Protein AF-A0A6C0DAX0-F1 (afdb_monomer_lite)

Radius of gyration: 27.26 Å; chains: 1; bounding box: 82×36×66 Å

Organism: NCBI:txid1070528

Structure (mmCIF, N/CA/C/O backbone):
data_AF-A0A6C0DAX0-F1
#
_entry.id   AF-A0A6C0DAX0-F1
#
loop_
_atom_site.group_PDB
_atom_site.id
_atom_site.type_symbol
_atom_site.label_atom_id
_atom_site.label_alt_id
_atom_site.label_comp_id
_atom_site.label_asym_id
_atom_site.label_entity_id
_atom_site.label_seq_id
_atom_site.pdbx_PDB_ins_code
_atom_site.Cartn_x
_atom_site.Cartn_y
_atom_site.Cartn_z
_atom_site.occupancy
_atom_site.B_iso_or_equiv
_atom_site.auth_seq_id
_atom_site.auth_comp_id
_atom_site.auth_asym_id
_atom_site.auth_atom_id
_atom_site.pdbx_PDB_model_num
ATOM 1 N N . MET A 1 1 ? 17.777 -18.005 -6.713 1.00 44.47 1 MET A N 1
ATOM 2 C CA . MET A 1 1 ? 17.920 -18.067 -5.243 1.00 44.47 1 MET A CA 1
ATOM 3 C C . MET A 1 1 ? 16.855 -17.162 -4.649 1.00 44.47 1 MET A C 1
ATOM 5 O O . MET A 1 1 ? 16.805 -16.005 -5.041 1.00 44.47 1 MET A O 1
ATOM 9 N N . ALA A 1 2 ? 15.948 -17.686 -3.820 1.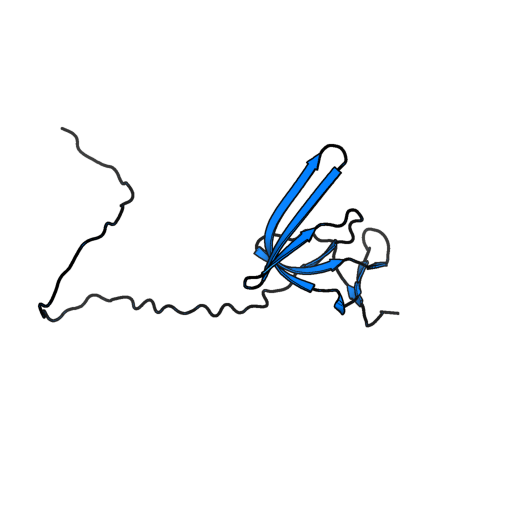00 47.38 2 ALA A N 1
ATOM 10 C CA . ALA A 1 2 ? 14.974 -16.847 -3.127 1.00 47.38 2 ALA A CA 1
ATOM 11 C C . ALA A 1 2 ? 15.732 -15.997 -2.102 1.00 47.38 2 ALA A C 1
ATOM 13 O O . ALA A 1 2 ? 16.439 -16.538 -1.254 1.00 47.38 2 ALA A O 1
ATOM 14 N N . ASN A 1 3 ? 15.655 -14.678 -2.237 1.00 59.50 3 ASN A N 1
ATOM 15 C CA . ASN A 1 3 ? 16.297 -13.768 -1.306 1.00 59.50 3 ASN A CA 1
ATOM 16 C C . ASN A 1 3 ? 15.445 -13.751 -0.027 1.00 59.50 3 ASN A C 1
ATOM 18 O O . ASN A 1 3 ? 14.322 -13.253 -0.048 1.00 59.50 3 ASN A O 1
ATOM 22 N N . PHE A 1 4 ? 15.931 -14.354 1.062 1.00 67.00 4 PHE A N 1
ATOM 23 C CA . PHE A 1 4 ? 15.163 -14.543 2.306 1.00 67.00 4 PHE A CA 1
ATOM 24 C C . PHE A 1 4 ? 14.688 -13.224 2.951 1.00 67.00 4 PHE A C 1
ATOM 26 O O . PHE A 1 4 ? 13.792 -13.245 3.794 1.00 67.00 4 PHE A O 1
ATOM 33 N N . GLY A 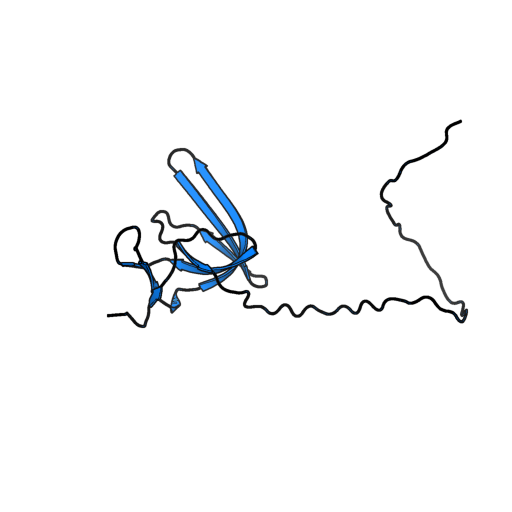1 5 ? 15.251 -12.084 2.536 1.00 88.75 5 GLY A N 1
ATOM 34 C CA . GLY A 1 5 ? 14.863 -10.745 2.985 1.00 88.75 5 GLY A CA 1
ATOM 35 C C . GLY A 1 5 ? 13.725 -10.086 2.197 1.00 88.75 5 GLY A C 1
ATOM 36 O O . GLY A 1 5 ? 13.322 -8.981 2.546 1.00 88.75 5 GLY A O 1
ATOM 37 N N . GLU A 1 6 ? 13.194 -10.718 1.150 1.00 92.25 6 GLU A N 1
ATOM 38 C CA . GLU A 1 6 ? 12.148 -10.131 0.304 1.00 92.25 6 GLU A CA 1
ATOM 39 C C . GLU A 1 6 ? 10.794 -10.830 0.486 1.00 92.25 6 GLU A C 1
ATOM 41 O O . GLU A 1 6 ? 10.704 -12.028 0.766 1.00 92.25 6 GLU A O 1
ATOM 46 N N . LYS A 1 7 ? 9.717 -10.065 0.310 1.00 94.44 7 LYS A N 1
ATOM 47 C CA . LYS A 1 7 ? 8.331 -10.531 0.298 1.00 94.44 7 LYS A CA 1
ATOM 48 C C . LYS A 1 7 ? 7.734 -10.266 -1.081 1.00 94.44 7 LYS A C 1
ATOM 50 O O . LYS A 1 7 ? 7.971 -9.210 -1.667 1.00 94.44 7 LYS A O 1
ATOM 55 N N . GLU A 1 8 ? 6.972 -11.224 -1.598 1.00 95.19 8 GLU A N 1
ATOM 56 C CA . GLU A 1 8 ? 6.178 -11.015 -2.811 1.00 95.19 8 GLU A CA 1
ATOM 57 C C . GLU A 1 8 ? 5.033 -10.039 -2.508 1.00 95.19 8 GLU A C 1
ATOM 59 O O . GLU A 1 8 ? 4.354 -10.161 -1.486 1.00 95.19 8 GLU A O 1
ATOM 64 N N . VAL A 1 9 ? 4.862 -9.049 -3.381 1.00 95.75 9 VAL A N 1
ATOM 65 C CA . VAL A 1 9 ? 3.844 -7.997 -3.286 1.00 95.75 9 VAL A CA 1
ATOM 66 C C . VAL A 1 9 ? 3.080 -7.925 -4.600 1.00 95.75 9 VAL A C 1
ATOM 68 O O . VAL A 1 9 ? 3.609 -8.280 -5.656 1.00 95.75 9 VAL A O 1
ATOM 71 N N . PHE A 1 10 ? 1.833 -7.458 -4.559 1.00 95.12 10 PHE A N 1
ATOM 72 C CA . PHE A 1 10 ? 0.954 -7.521 -5.720 1.00 95.12 10 PHE A CA 1
ATOM 73 C C . PHE A 1 10 ? 0.537 -6.130 -6.174 1.00 95.12 10 PHE A C 1
ATOM 75 O O . PHE A 1 10 ? 0.102 -5.295 -5.383 1.00 95.12 10 PHE A O 1
ATOM 82 N N . ARG A 1 11 ? 0.622 -5.884 -7.482 1.00 92.75 11 ARG A N 1
ATOM 83 C CA . ARG A 1 11 ? 0.088 -4.662 -8.087 1.00 92.75 11 ARG A CA 1
ATOM 84 C C . ARG A 1 11 ? -1.419 -4.817 -8.287 1.00 92.75 11 ARG A C 1
ATOM 86 O O . ARG A 1 11 ? -1.887 -5.047 -9.399 1.00 92.75 11 ARG A O 1
ATOM 93 N N . ILE A 1 12 ? -2.156 -4.751 -7.186 1.00 93.69 12 ILE A N 1
ATOM 94 C CA . ILE A 1 12 ? -3.621 -4.807 -7.151 1.00 93.69 12 ILE A CA 1
ATOM 95 C C . ILE A 1 12 ? -4.204 -3.418 -6.913 1.00 93.69 12 ILE A C 1
ATOM 97 O O . ILE A 1 12 ? -3.511 -2.509 -6.465 1.00 93.69 12 ILE A O 1
ATOM 101 N N . THR A 1 13 ? -5.490 -3.266 -7.219 1.00 94.06 13 THR A N 1
ATOM 102 C CA . THR A 1 13 ? -6.262 -2.083 -6.839 1.00 94.06 13 THR A CA 1
ATOM 103 C C . THR A 1 13 ? -7.005 -2.390 -5.539 1.00 94.06 13 THR A C 1
ATOM 105 O O . THR A 1 13 ? -7.891 -3.240 -5.574 1.00 94.06 13 THR A O 1
ATOM 108 N N . PRO A 1 14 ? -6.676 -1.732 -4.415 1.00 96.38 14 PRO A N 1
ATOM 109 C CA . PRO A 1 14 ? -7.408 -1.878 -3.168 1.00 96.38 14 PRO A CA 1
ATOM 110 C C . PRO A 1 14 ? -8.890 -1.515 -3.315 1.00 96.38 14 PRO A C 1
ATOM 112 O O . PRO A 1 14 ? -9.259 -0.567 -4.016 1.00 96.38 14 PRO A O 1
ATOM 115 N N . GLU A 1 15 ? -9.724 -2.269 -2.611 1.00 97.31 15 GLU A N 1
ATOM 116 C CA . GLU A 1 15 ? -11.171 -2.087 -2.487 1.00 97.31 15 GLU A CA 1
ATOM 117 C C . GLU A 1 15 ? -11.536 -1.520 -1.108 1.00 97.31 15 GLU A C 1
ATOM 119 O O . GLU A 1 15 ? -10.882 -1.825 -0.106 1.00 97.31 15 GLU A O 1
ATOM 124 N N . LEU A 1 16 ? -12.590 -0.698 -1.064 1.00 96.94 16 LEU A N 1
ATOM 125 C CA . LEU A 1 16 ? -13.081 -0.061 0.163 1.00 96.94 16 LEU A CA 1
ATOM 126 C C . LEU A 1 16 ? -13.520 -1.108 1.198 1.00 96.94 16 LEU A C 1
ATOM 128 O O . LEU A 1 16 ? -14.130 -2.115 0.843 1.00 96.94 16 LEU A O 1
ATOM 132 N N . GLY A 1 17 ? -13.230 -0.852 2.476 1.00 94.38 17 GLY A N 1
ATOM 133 C CA . GLY A 1 17 ? -13.605 -1.725 3.598 1.00 94.38 17 GLY A CA 1
ATOM 134 C C . GLY A 1 17 ? -12.707 -2.952 3.802 1.00 94.38 17 GLY A C 1
ATOM 135 O O . GLY A 1 17 ? -12.933 -3.741 4.718 1.00 94.38 17 GLY A O 1
ATOM 136 N N . LYS A 1 18 ? -11.681 -3.137 2.964 1.00 96.94 18 LYS A N 1
ATOM 137 C CA . LYS A 1 18 ? -10.680 -4.203 3.113 1.00 96.94 18 LYS A CA 1
ATOM 138 C C . LYS A 1 18 ? -9.390 -3.685 3.742 1.00 96.94 18 LYS A C 1
ATOM 140 O O . LYS A 1 18 ? -9.103 -2.489 3.696 1.00 96.94 18 LYS A O 1
ATOM 145 N N . TYR A 1 19 ? -8.596 -4.603 4.293 1.00 97.25 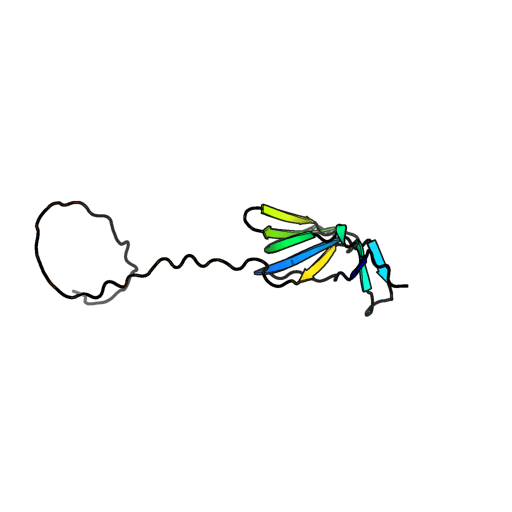19 TYR A N 1
ATOM 146 C CA . TYR A 1 19 ? -7.364 -4.297 5.018 1.00 97.25 19 TYR A CA 1
ATOM 147 C C . TYR A 1 19 ? -6.133 -4.680 4.207 1.00 97.25 19 TYR A C 1
ATOM 149 O O . TYR A 1 19 ? -6.104 -5.735 3.570 1.00 97.25 19 TYR A O 1
ATOM 157 N N . TYR A 1 20 ? -5.102 -3.837 4.259 1.00 97.75 20 TYR A N 1
ATOM 158 C CA . TYR A 1 20 ? -3.923 -4.010 3.416 1.00 97.75 20 TYR A CA 1
ATOM 159 C C . TYR A 1 20 ? -2.603 -3.794 4.155 1.00 97.75 20 TYR A C 1
ATOM 161 O O . TYR A 1 20 ? -2.486 -3.026 5.115 1.00 97.75 20 TYR A O 1
ATOM 169 N N . GLU A 1 21 ? -1.579 -4.465 3.643 1.00 97.62 21 GLU A N 1
ATOM 170 C CA . GLU A 1 21 ? -0.186 -4.053 3.771 1.00 97.62 21 GLU A CA 1
ATOM 171 C C . GLU A 1 21 ? 0.253 -3.389 2.461 1.00 97.62 21 GLU A C 1
ATOM 173 O O . GLU A 1 21 ? -0.130 -3.836 1.380 1.00 97.62 21 GLU A O 1
ATOM 178 N N . TRP A 1 22 ? 1.046 -2.329 2.558 1.00 97.62 22 TRP A N 1
ATOM 179 C CA . TRP A 1 22 ? 1.566 -1.545 1.444 1.00 97.62 22 TRP A CA 1
ATOM 180 C C . TRP A 1 22 ? 3.092 -1.641 1.381 1.00 97.62 22 TRP A C 1
ATOM 182 O O . TRP A 1 22 ? 3.763 -1.694 2.413 1.00 97.62 22 TRP A O 1
ATOM 192 N N . ALA A 1 23 ? 3.631 -1.643 0.163 1.00 97.19 23 ALA A N 1
ATOM 193 C CA . ALA A 1 23 ? 5.053 -1.459 -0.102 1.00 97.19 23 ALA A CA 1
ATOM 194 C C . ALA A 1 23 ? 5.280 -0.923 -1.523 1.00 97.19 23 ALA A C 1
ATOM 196 O O . ALA A 1 23 ? 4.495 -1.196 -2.435 1.00 97.19 23 ALA A O 1
ATOM 197 N N . GLU A 1 24 ? 6.408 -0.246 -1.733 1.00 96.31 24 GLU A N 1
ATOM 198 C CA . GLU A 1 24 ? 6.942 -0.012 -3.077 1.00 96.31 24 GLU A CA 1
ATOM 199 C C . GLU A 1 24 ? 7.807 -1.206 -3.504 1.00 96.31 24 GLU A C 1
ATOM 201 O O . GLU A 1 24 ? 8.711 -1.644 -2.784 1.00 96.31 24 GLU A O 1
ATOM 206 N N . SER A 1 25 ? 7.521 -1.748 -4.686 1.00 94.94 25 SER A N 1
ATOM 207 C CA . SER A 1 25 ? 8.292 -2.834 -5.287 1.00 94.94 25 SER A CA 1
ATOM 208 C C . SER A 1 25 ? 9.690 -2.351 -5.669 1.00 94.94 25 SER A C 1
ATOM 210 O O . SER A 1 25 ? 9.839 -1.395 -6.421 1.00 94.94 25 SER A O 1
ATOM 212 N N . THR A 1 26 ? 10.726 -3.068 -5.238 1.00 94.44 26 THR A N 1
ATOM 213 C CA . THR A 1 26 ? 12.125 -2.773 -5.599 1.00 94.44 26 THR A CA 1
ATOM 214 C C . THR A 1 26 ? 12.668 -3.715 -6.665 1.00 94.44 26 THR A C 1
ATOM 216 O O . THR A 1 26 ? 13.665 -3.409 -7.317 1.00 94.44 26 THR A O 1
ATOM 219 N N . ARG A 1 27 ? 12.023 -4.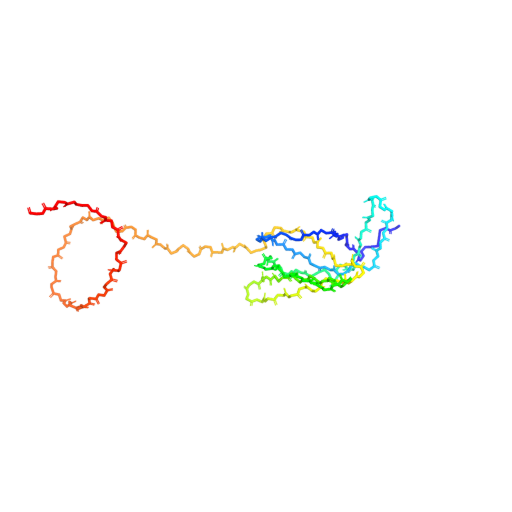871 -6.864 1.00 93.12 27 ARG A N 1
ATOM 220 C CA . ARG A 1 27 ? 12.462 -5.878 -7.829 1.00 93.12 27 ARG A CA 1
ATOM 221 C C . ARG A 1 27 ? 11.280 -6.510 -8.543 1.00 93.12 27 ARG A C 1
ATOM 223 O O . ARG A 1 27 ? 10.303 -6.924 -7.923 1.00 93.12 27 ARG A O 1
ATOM 230 N N . ARG A 1 28 ? 11.415 -6.656 -9.860 1.00 92.81 28 ARG A N 1
ATOM 231 C CA . ARG A 1 28 ? 10.469 -7.375 -10.719 1.00 92.81 28 ARG A CA 1
ATOM 232 C C . ARG A 1 28 ? 11.135 -8.637 -11.266 1.00 92.81 28 ARG A C 1
ATOM 234 O O . ARG A 1 28 ? 12.354 -8.682 -11.425 1.00 92.81 28 ARG A O 1
ATOM 241 N N . SER A 1 29 ? 10.358 -9.684 -11.502 1.00 92.50 29 SER A N 1
ATOM 242 C CA . SER A 1 29 ? 10.844 -10.952 -12.047 1.00 92.50 29 SER A CA 1
ATOM 243 C C . SER A 1 29 ? 9.815 -11.550 -12.988 1.00 92.50 29 SER A C 1
ATOM 245 O O . SER A 1 29 ? 8.637 -11.609 -12.652 1.00 92.50 29 SER A O 1
ATOM 247 N N . GLY A 1 30 ? 10.269 -12.077 -14.121 1.00 91.44 30 GLY A N 1
ATOM 248 C CA . GLY A 1 30 ? 9.383 -12.608 -15.153 1.00 91.44 30 GLY A CA 1
ATOM 249 C C . GLY A 1 30 ? 8.931 -11.535 -16.141 1.00 91.44 30 GLY A C 1
ATOM 250 O O . GLY A 1 30 ? 9.469 -10.432 -16.178 1.00 91.44 30 GLY A O 1
ATOM 251 N N . VAL A 1 31 ? 7.957 -11.898 -16.968 1.00 90.00 31 VAL A N 1
ATOM 252 C CA . VAL A 1 31 ? 7.382 -11.056 -18.023 1.00 90.00 31 VAL A CA 1
ATOM 253 C C . VAL A 1 31 ? 5.865 -11.151 -17.911 1.00 90.00 31 VAL A C 1
ATOM 255 O O . VAL A 1 31 ? 5.351 -12.190 -17.488 1.00 90.00 31 VAL A O 1
ATOM 258 N N . TRP A 1 32 ? 5.154 -10.081 -18.279 1.00 82.44 32 TRP A N 1
ATOM 259 C CA . TRP A 1 32 ? 3.690 -10.080 -18.374 1.00 82.44 32 TRP A CA 1
ATOM 260 C C . TRP A 1 32 ? 3.199 -11.366 -19.079 1.00 82.44 32 TRP A C 1
ATOM 262 O O . TRP A 1 32 ? 3.741 -11.691 -20.139 1.00 82.44 32 TRP A O 1
ATOM 272 N N . PRO A 1 33 ? 2.202 -12.110 -18.544 1.00 85.81 33 PRO A N 1
ATOM 273 C CA . PRO A 1 33 ? 1.369 -11.802 -17.365 1.00 85.81 33 PRO A CA 1
ATOM 274 C C . PRO A 1 33 ? 1.966 -12.264 -16.046 1.00 85.81 33 PRO A C 1
ATOM 276 O O . PRO A 1 33 ? 1.510 -11.858 -14.985 1.00 85.81 33 PRO A O 1
ATOM 279 N N . ASN A 1 34 ? 2.968 -13.132 -16.107 1.00 89.44 34 ASN A N 1
ATOM 280 C CA . ASN A 1 34 ? 3.513 -13.842 -14.958 1.00 89.44 34 ASN A CA 1
ATOM 281 C C . ASN A 1 34 ? 4.594 -13.016 -14.243 1.00 89.44 34 ASN A C 1
ATOM 283 O O . ASN A 1 34 ? 5.551 -13.566 -13.695 1.00 89.44 34 ASN A O 1
ATOM 287 N N . GLU A 1 35 ? 4.471 -11.690 -14.297 1.00 92.75 35 GLU A N 1
ATOM 288 C CA . GLU A 1 35 ? 5.378 -10.768 -13.629 1.00 92.75 35 GLU A CA 1
ATOM 289 C C . GLU A 1 35 ? 5.137 -10.827 -12.120 1.00 92.75 35 GLU A C 1
ATOM 291 O O . GLU A 1 35 ? 4.038 -10.572 -11.629 1.00 92.75 35 GLU A O 1
ATOM 296 N N . LYS A 1 36 ? 6.199 -11.119 -11.377 1.00 94.25 36 LYS A N 1
ATOM 297 C CA . LYS A 1 36 ? 6.226 -11.083 -9.919 1.00 94.25 36 LYS A CA 1
ATOM 298 C C . LYS A 1 36 ? 6.925 -9.823 -9.445 1.00 94.25 36 LYS A C 1
ATOM 300 O O . LYS A 1 36 ? 7.961 -9.445 -9.997 1.00 94.25 36 LYS A O 1
ATOM 305 N N . ARG A 1 37 ? 6.390 -9.207 -8.396 1.00 94.69 37 ARG A N 1
ATOM 306 C CA . ARG A 1 37 ? 6.984 -8.043 -7.735 1.00 94.69 37 ARG A CA 1
ATOM 307 C C . ARG A 1 37 ? 7.409 -8.405 -6.322 1.00 94.69 37 ARG A C 1
ATOM 309 O O . ARG A 1 37 ? 6.758 -9.201 -5.650 1.00 94.69 37 ARG A O 1
ATOM 316 N N . PHE A 1 38 ? 8.511 -7.816 -5.887 1.00 95.50 38 PHE A N 1
ATOM 317 C CA . PHE A 1 38 ? 9.103 -8.069 -4.585 1.00 95.50 38 PHE A CA 1
ATOM 318 C C . PHE A 1 38 ? 9.499 -6.755 -3.923 1.00 95.50 38 PHE A C 1
ATOM 320 O O . PHE A 1 38 ? 9.959 -5.824 -4.588 1.00 95.50 38 PHE A O 1
ATOM 327 N N . ALA A 1 39 ? 9.350 -6.715 -2.605 1.00 95.88 39 ALA A N 1
ATOM 328 C CA . ALA A 1 39 ? 9.830 -5.637 -1.753 1.00 95.88 39 ALA A CA 1
ATOM 329 C C . ALA A 1 39 ? 10.613 -6.225 -0.565 1.00 95.88 39 ALA A C 1
ATOM 331 O O . ALA A 1 39 ? 10.336 -7.362 -0.161 1.00 95.88 39 ALA A O 1
ATOM 332 N N . PRO A 1 40 ? 11.573 -5.490 0.023 1.00 95.00 40 PRO A N 1
ATOM 333 C CA . PRO A 1 40 ? 12.204 -5.893 1.274 1.00 95.00 40 PRO A CA 1
ATOM 334 C C . PRO A 1 40 ? 11.138 -6.073 2.356 1.00 95.00 40 PRO A C 1
ATOM 336 O O . PRO A 1 40 ? 10.235 -5.246 2.476 1.00 95.00 40 PRO A O 1
ATOM 339 N N . ARG A 1 41 ? 11.227 -7.146 3.144 1.00 92.69 41 ARG A N 1
ATOM 340 C CA . ARG A 1 41 ? 10.221 -7.479 4.164 1.00 92.69 41 ARG A CA 1
ATOM 341 C C . ARG A 1 41 ? 10.019 -6.341 5.166 1.00 92.69 41 ARG A C 1
ATOM 343 O O . ARG A 1 41 ? 8.880 -6.069 5.529 1.00 92.69 41 ARG A O 1
ATOM 350 N N . ASP A 1 42 ? 11.098 -5.664 5.543 1.00 92.75 42 ASP A N 1
ATOM 351 C CA . ASP A 1 42 ? 11.077 -4.558 6.507 1.00 92.75 42 ASP A CA 1
ATOM 352 C C . ASP A 1 42 ? 10.412 -3.286 5.951 1.00 92.75 42 ASP A C 1
ATOM 354 O O . ASP A 1 42 ? 10.025 -2.406 6.714 1.00 92.75 42 ASP A O 1
ATOM 358 N N . ASN A 1 43 ? 10.215 -3.211 4.630 1.00 94.62 43 ASN A N 1
ATOM 359 C CA . ASN A 1 43 ? 9.533 -2.099 3.966 1.00 94.62 43 ASN A CA 1
ATOM 360 C C . ASN A 1 43 ? 8.032 -2.357 3.765 1.00 94.62 43 ASN A C 1
ATOM 362 O O . ASN A 1 43 ? 7.334 -1.502 3.222 1.00 94.62 43 ASN A O 1
ATOM 366 N N . VAL A 1 44 ? 7.527 -3.530 4.157 1.00 95.62 44 VAL A N 1
ATOM 367 C CA . VAL A 1 44 ? 6.105 -3.864 4.046 1.00 95.62 44 VAL A CA 1
ATOM 368 C C . VAL A 1 44 ? 5.380 -3.354 5.284 1.00 95.62 44 VAL A C 1
ATOM 370 O O . VAL A 1 44 ? 5.559 -3.867 6.387 1.00 95.62 44 VAL A O 1
ATOM 373 N N . ILE A 1 45 ? 4.542 -2.340 5.093 1.00 95.75 45 ILE A N 1
ATOM 374 C CA . ILE A 1 45 ? 3.909 -1.588 6.173 1.00 95.75 45 ILE A CA 1
ATOM 375 C C . ILE A 1 45 ? 2.421 -1.912 6.205 1.00 95.75 45 ILE A C 1
ATOM 377 O O . ILE A 1 45 ? 1.727 -1.821 5.197 1.00 95.75 45 ILE A O 1
ATOM 381 N N . TYR A 1 46 ? 1.899 -2.265 7.376 1.00 96.19 46 TYR A N 1
ATOM 382 C CA . TYR A 1 46 ? 0.457 -2.399 7.557 1.00 96.19 46 TYR A CA 1
ATOM 383 C C . TYR A 1 46 ? -0.202 -1.017 7.591 1.00 96.19 46 TYR A C 1
ATOM 385 O O . TYR A 1 46 ? 0.132 -0.203 8.449 1.00 96.19 46 TYR A O 1
ATOM 393 N N . VAL A 1 47 ? -1.133 -0.768 6.668 1.00 96.62 47 VAL A N 1
ATOM 394 C CA . VAL A 1 47 ? -1.794 0.542 6.512 1.00 96.62 47 VAL A CA 1
ATOM 395 C C . VAL A 1 47 ? -3.231 0.555 7.032 1.00 96.62 47 VAL A C 1
ATOM 397 O O . VAL A 1 47 ? -3.763 1.623 7.316 1.00 96.62 47 VAL A O 1
ATOM 400 N N . GLY A 1 48 ? -3.839 -0.616 7.240 1.00 96.69 48 GLY A N 1
ATOM 401 C CA . GLY A 1 48 ? -5.186 -0.740 7.798 1.00 96.69 48 GLY A CA 1
ATOM 402 C C . GLY A 1 48 ? -6.283 -0.810 6.741 1.00 96.69 48 GLY A C 1
ATOM 403 O O . GLY A 1 48 ? -6.054 -1.304 5.636 1.00 96.69 48 GLY A O 1
ATOM 404 N N . GLU A 1 49 ? -7.483 -0.373 7.119 1.00 97.38 49 GLU A N 1
ATOM 405 C CA . GLU A 1 49 ? -8.694 -0.417 6.297 1.00 97.38 49 GLU A CA 1
ATOM 406 C C . GLU A 1 49 ? -8.689 0.693 5.255 1.00 97.38 49 GLU A C 1
ATOM 408 O O . GLU A 1 49 ? -8.463 1.853 5.595 1.00 97.38 49 GLU A O 1
ATOM 413 N N . LEU A 1 50 ? -8.989 0.379 3.997 1.00 97.69 50 LEU A N 1
ATOM 414 C CA . LEU A 1 50 ? -9.184 1.407 2.983 1.00 97.69 50 LEU A CA 1
ATOM 415 C C . LEU A 1 50 ? -10.521 2.128 3.195 1.00 97.69 50 LEU A C 1
ATOM 417 O O . LEU A 1 50 ? -11.585 1.546 2.984 1.00 97.69 50 LEU A O 1
ATOM 421 N N . ILE A 1 51 ? -10.457 3.418 3.528 1.00 97.94 51 ILE A N 1
ATOM 422 C CA . ILE A 1 51 ? -11.638 4.241 3.831 1.00 97.94 51 ILE A CA 1
ATOM 423 C C . ILE A 1 51 ? -11.982 5.251 2.735 1.00 97.94 51 ILE A C 1
ATOM 425 O O . ILE A 1 51 ? -13.108 5.738 2.681 1.00 97.94 51 ILE A O 1
ATOM 429 N N . ASN A 1 52 ? -11.027 5.603 1.870 1.00 97.88 52 ASN A N 1
ATOM 430 C CA . ASN A 1 52 ? -11.263 6.566 0.800 1.00 97.88 52 ASN A CA 1
ATOM 431 C C . ASN A 1 52 ? -10.313 6.349 -0.380 1.00 97.88 52 ASN A C 1
ATOM 433 O O . ASN A 1 52 ? -9.126 6.084 -0.195 1.00 97.88 52 ASN A O 1
ATOM 437 N N . ILE A 1 53 ? -10.838 6.539 -1.588 1.00 97.62 53 ILE A N 1
ATOM 438 C CA . ILE A 1 53 ? -10.081 6.516 -2.838 1.00 97.62 53 ILE A CA 1
ATOM 439 C C . ILE A 1 53 ? -10.294 7.865 -3.512 1.00 97.62 53 ILE A C 1
ATOM 441 O O . ILE A 1 53 ? -11.427 8.240 -3.814 1.00 97.62 53 ILE A O 1
ATOM 445 N N . SER A 1 54 ? -9.208 8.576 -3.785 1.00 96.56 54 SER A N 1
ATOM 446 C CA . SER A 1 54 ? -9.231 9.813 -4.552 1.00 96.56 54 SER A CA 1
ATOM 447 C C . SER A 1 54 ? -8.419 9.641 -5.826 1.00 96.56 54 SER A C 1
ATOM 449 O O . SER A 1 54 ? -7.351 9.031 -5.837 1.00 96.56 54 SER A O 1
ATOM 451 N N . LYS A 1 55 ? -8.947 10.142 -6.935 1.00 95.00 55 LYS A N 1
ATOM 452 C CA . LYS A 1 55 ? -8.286 10.086 -8.235 1.00 95.00 55 LYS A CA 1
ATOM 453 C C . LYS A 1 55 ? -8.634 11.324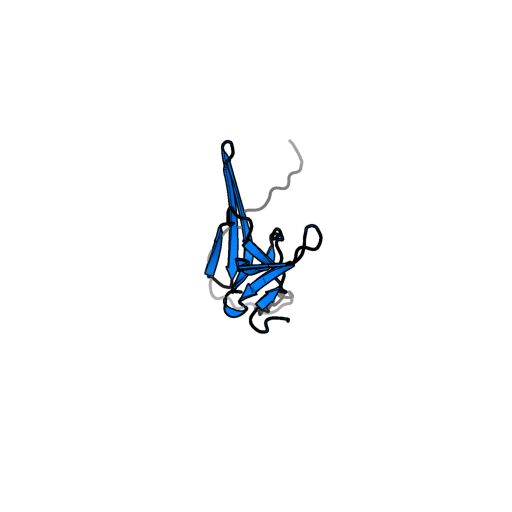 -9.033 1.00 95.00 55 LYS A C 1
ATOM 455 O O . LYS A 1 55 ? -9.740 11.851 -8.924 1.00 95.00 55 LYS A O 1
ATOM 460 N N . GLY A 1 56 ? -7.708 11.746 -9.872 1.00 94.25 56 GLY A N 1
ATOM 461 C CA . GLY A 1 56 ? -7.897 12.879 -10.757 1.00 94.25 56 GLY A CA 1
ATOM 462 C C . GLY A 1 56 ? -6.886 12.851 -11.885 1.00 94.25 56 GLY A C 1
ATOM 463 O O . GLY A 1 56 ? -6.035 11.968 -11.968 1.00 94.25 56 GLY A O 1
ATOM 464 N N . GLY A 1 57 ? -6.998 13.817 -12.778 1.00 92.44 57 GLY A N 1
ATOM 465 C CA . GLY A 1 57 ? -6.104 13.935 -13.914 1.00 92.44 57 GLY A CA 1
ATOM 466 C C . GLY A 1 57 ? -6.540 15.059 -14.834 1.00 92.44 57 GLY A C 1
ATOM 467 O O . GLY A 1 57 ? -7.717 15.418 -14.865 1.00 92.44 57 GLY A O 1
ATOM 468 N N . TRP A 1 58 ? -5.579 15.619 -15.555 1.00 89.69 58 TRP A N 1
ATOM 469 C CA . TRP A 1 58 ? -5.804 16.619 -16.589 1.00 89.69 58 TRP A CA 1
ATOM 470 C C . TRP A 1 58 ? -4.825 16.368 -17.734 1.00 89.69 58 TRP A C 1
ATOM 472 O O . TRP A 1 58 ? -3.623 16.257 -17.497 1.00 89.69 58 TRP A O 1
ATOM 482 N N . GLY A 1 59 ? -5.333 16.281 -18.965 1.00 88.19 59 GLY A N 1
ATOM 483 C CA . GLY A 1 59 ? -4.514 15.954 -20.135 1.00 88.19 59 GLY A CA 1
ATOM 484 C C . GLY A 1 59 ? -3.923 14.542 -20.060 1.00 88.19 59 GLY A C 1
ATOM 485 O O . GLY A 1 59 ? -4.660 13.565 -19.948 1.00 88.19 59 GLY A O 1
ATOM 486 N N . ASP A 1 60 ? -2.597 14.449 -20.138 1.00 86.06 60 ASP A N 1
ATOM 487 C CA . ASP A 1 60 ? -1.802 13.216 -20.061 1.00 86.06 60 ASP A CA 1
ATOM 488 C C . ASP A 1 60 ? -1.447 12.798 -18.621 1.00 86.06 60 ASP A C 1
ATOM 490 O O . ASP A 1 60 ? -0.978 11.683 -18.383 1.00 86.06 60 ASP A O 1
ATOM 494 N N . GLY A 1 61 ? -1.698 13.671 -17.645 1.00 85.25 61 GLY A N 1
ATOM 495 C CA . GLY A 1 61 ? -1.460 13.405 -16.235 1.00 85.25 61 GLY A CA 1
ATOM 496 C C . GLY A 1 61 ? -2.660 12.749 -15.560 1.00 85.25 61 GLY A C 1
ATOM 497 O O . GLY A 1 61 ? -3.787 13.234 -15.655 1.00 85.25 61 GLY A O 1
ATOM 498 N N . SER A 1 62 ? -2.413 11.691 -14.787 1.00 90.62 62 SER A N 1
ATOM 499 C CA . SER A 1 62 ? -3.377 11.157 -13.821 1.00 90.62 62 SER A CA 1
ATOM 500 C C . SER A 1 62 ? -2.698 10.877 -12.486 1.00 90.62 62 SER A C 1
ATOM 502 O O . SER A 1 62 ? -1.498 10.612 -12.424 1.00 90.62 62 SER A O 1
ATOM 504 N N . TRP A 1 63 ? -3.468 10.963 -11.409 1.00 93.62 63 TRP A N 1
ATOM 505 C CA . TRP A 1 63 ? -3.022 10.660 -10.061 1.00 93.62 63 TRP A CA 1
ATOM 506 C C . TRP A 1 63 ? -4.087 9.857 -9.325 1.00 93.62 63 TRP A C 1
ATOM 508 O O . TRP A 1 63 ? -5.289 9.957 -9.590 1.00 93.62 63 TRP A O 1
ATOM 518 N N . ARG A 1 64 ? -3.621 9.059 -8.370 1.00 94.88 64 ARG A N 1
ATOM 519 C CA . ARG A 1 64 ? -4.462 8.307 -7.450 1.00 94.88 64 ARG A CA 1
ATOM 520 C C . ARG A 1 64 ? -3.848 8.339 -6.060 1.00 94.88 64 ARG A C 1
ATOM 522 O O . ARG A 1 64 ? -2.636 8.176 -5.908 1.00 94.88 64 ARG A O 1
ATOM 529 N N . THR A 1 65 ? -4.695 8.534 -5.062 1.00 96.88 65 THR A N 1
ATOM 530 C CA . THR A 1 65 ? -4.348 8.406 -3.655 1.00 96.88 65 THR A CA 1
ATOM 531 C C . THR A 1 65 ? -5.372 7.539 -2.942 1.00 96.88 65 THR A C 1
ATOM 533 O O . THR A 1 65 ? -6.582 7.707 -3.101 1.00 96.88 65 THR A O 1
ATOM 536 N N . ASP A 1 66 ? -4.874 6.620 -2.129 1.00 98.19 66 ASP A N 1
ATOM 537 C CA . ASP A 1 66 ? -5.693 5.736 -1.310 1.00 98.19 66 ASP A CA 1
ATOM 538 C C . ASP A 1 66 ? -5.449 6.098 0.162 1.00 98.19 66 ASP A C 1
ATOM 540 O O . ASP A 1 66 ? -4.306 6.244 0.596 1.00 98.19 66 ASP A O 1
ATOM 544 N N . THR A 1 67 ? -6.522 6.317 0.924 1.00 98.19 67 THR A N 1
ATOM 545 C CA . THR A 1 67 ? -6.452 6.661 2.352 1.00 98.19 67 THR A CA 1
ATOM 546 C C . THR A 1 67 ? -6.882 5.471 3.186 1.00 98.19 67 THR A C 1
ATOM 548 O O . THR A 1 67 ? -8.013 4.996 3.063 1.00 98.19 67 THR A O 1
ATOM 551 N N . PHE A 1 68 ? -5.994 5.045 4.071 1.00 98.00 68 PHE A N 1
ATOM 552 C CA . PHE A 1 68 ? -6.205 3.931 4.973 1.00 98.00 68 PHE A CA 1
ATOM 553 C C . PHE A 1 68 ? -6.336 4.414 6.413 1.00 98.00 68 PHE A C 1
ATOM 555 O O . PHE A 1 68 ? -5.767 5.442 6.785 1.00 98.00 68 PHE A O 1
ATOM 562 N N . LEU A 1 69 ? -7.092 3.675 7.216 1.00 96.69 69 LEU A N 1
ATOM 563 C CA . LEU A 1 69 ? -7.272 3.907 8.638 1.00 96.69 69 LEU A CA 1
ATOM 564 C C . LEU A 1 69 ? -6.815 2.677 9.416 1.00 96.69 69 LEU A C 1
ATOM 566 O O . LEU A 1 69 ? -7.305 1.567 9.209 1.00 96.69 69 LEU A O 1
ATOM 570 N N . HIS A 1 70 ? -5.920 2.892 10.370 1.00 94.62 70 HIS A N 1
ATOM 571 C CA . HIS A 1 70 ? -5.594 1.905 11.385 1.00 94.62 70 HIS A CA 1
ATOM 572 C C . HIS A 1 70 ? -5.694 2.555 12.759 1.00 94.62 70 HIS A C 1
ATOM 574 O O . HIS A 1 70 ? -4.947 3.491 13.062 1.00 94.62 70 HIS A O 1
ATOM 580 N N . LYS A 1 71 ? -6.615 2.051 13.590 1.00 89.62 71 LYS A N 1
ATOM 581 C CA . LYS A 1 71 ? -6.993 2.665 14.868 1.00 89.62 71 LYS A CA 1
ATOM 582 C C . LYS A 1 71 ? -7.479 4.096 14.633 1.00 89.62 71 LYS A C 1
ATOM 584 O O . LYS A 1 71 ? -8.559 4.304 14.097 1.00 89.62 71 LYS A O 1
ATOM 589 N N . GLU A 1 72 ? -6.637 5.070 14.953 1.00 91.81 72 GLU A N 1
ATOM 590 C CA . GLU A 1 72 ? -6.900 6.504 14.814 1.00 91.81 72 GLU A CA 1
ATOM 591 C C . GLU A 1 72 ? -5.912 7.180 13.848 1.00 91.81 72 GLU A C 1
ATOM 593 O O . GLU A 1 72 ? -5.975 8.386 13.615 1.00 91.81 72 GLU A O 1
ATOM 598 N N . THR A 1 73 ? -4.986 6.413 13.262 1.00 94.50 73 THR A N 1
ATOM 599 C CA . THR A 1 73 ? -3.982 6.927 12.327 1.00 94.50 73 THR A CA 1
ATOM 600 C C . THR A 1 73 ? -4.463 6.761 10.896 1.00 94.50 73 THR A C 1
ATOM 602 O O . THR A 1 73 ? -4.779 5.653 10.459 1.00 94.50 73 THR A O 1
ATOM 605 N N . LYS A 1 74 ? -4.485 7.872 10.155 1.00 97.06 74 LYS A N 1
ATOM 606 C CA . LYS A 1 74 ? -4.736 7.871 8.714 1.00 97.06 74 LYS A CA 1
ATOM 607 C C . LYS A 1 74 ? -3.417 7.804 7.958 1.00 97.06 74 LYS A C 1
ATOM 609 O O . LYS A 1 74 ? -2.550 8.653 8.156 1.00 97.06 74 LYS A O 1
ATOM 614 N N . THR A 1 75 ? -3.294 6.844 7.054 1.00 97.69 75 THR A N 1
ATOM 615 C CA . THR A 1 75 ? -2.149 6.715 6.151 1.00 97.69 75 THR A CA 1
ATOM 616 C C . THR A 1 75 ? -2.606 6.989 4.730 1.00 97.69 75 THR A C 1
ATOM 618 O O . THR A 1 75 ? -3.524 6.343 4.233 1.00 97.69 75 THR A O 1
ATOM 621 N N . ILE A 1 76 ? -1.978 7.958 4.069 1.00 97.75 76 ILE A N 1
ATOM 622 C CA . ILE A 1 76 ? -2.278 8.304 2.678 1.00 97.75 76 ILE A CA 1
ATOM 623 C C . ILE A 1 76 ? -1.169 7.727 1.807 1.00 97.75 76 ILE A C 1
ATOM 625 O O . ILE A 1 76 ? -0.001 8.072 1.974 1.00 97.75 76 ILE A O 1
ATOM 629 N N . VAL A 1 77 ? -1.541 6.855 0.877 1.00 97.38 77 VAL A N 1
ATOM 630 C CA . VAL A 1 77 ? -0.626 6.271 -0.101 1.00 97.38 77 VAL A CA 1
ATOM 631 C C . VAL A 1 77 ? -0.809 6.991 -1.428 1.00 97.38 77 VAL A C 1
ATOM 633 O O . VAL A 1 77 ? -1.890 6.968 -2.020 1.00 97.38 77 VAL A O 1
ATOM 636 N N . HIS A 1 78 ? 0.262 7.623 -1.900 1.00 95.88 78 HIS A N 1
ATOM 637 C CA . HIS A 1 78 ? 0.336 8.214 -3.231 1.00 95.88 78 HIS A CA 1
ATOM 638 C C . HIS A 1 78 ? 0.884 7.179 -4.204 1.00 95.88 78 HIS A C 1
ATOM 640 O O . HIS A 1 78 ? 1.964 6.638 -3.981 1.00 95.88 78 HIS A O 1
ATOM 646 N N . TYR A 1 79 ? 0.148 6.910 -5.279 1.00 94.75 79 TYR A N 1
ATOM 647 C CA . TYR A 1 79 ? 0.587 5.928 -6.263 1.00 94.75 79 TYR A CA 1
ATOM 648 C C . TYR A 1 79 ? 1.807 6.451 -7.016 1.00 94.75 79 TYR A C 1
ATOM 650 O O . TYR A 1 79 ? 1.798 7.573 -7.532 1.00 94.75 79 TYR A O 1
ATOM 658 N N . SER A 1 80 ? 2.846 5.626 -7.109 1.00 91.69 80 SER A N 1
ATOM 659 C CA . SER A 1 80 ? 4.034 5.936 -7.886 1.00 91.69 80 SER A CA 1
ATOM 660 C C . SER A 1 80 ? 3.709 5.932 -9.380 1.00 91.69 80 SER A C 1
ATOM 662 O O . SER A 1 80 ? 3.031 5.040 -9.896 1.00 91.69 80 SER A O 1
ATOM 664 N N . TYR A 1 81 ? 4.222 6.932 -10.101 1.00 85.00 81 TYR A N 1
ATOM 665 C CA . TYR A 1 81 ? 4.026 7.052 -11.550 1.00 85.00 81 TYR A CA 1
ATOM 666 C C . TYR A 1 81 ? 4.569 5.826 -12.310 1.00 85.00 81 TYR A C 1
ATOM 668 O O . TYR A 1 81 ? 3.970 5.374 -13.282 1.00 85.00 81 TYR A O 1
ATOM 676 N N . GLY A 1 82 ? 5.664 5.229 -11.814 1.00 86.56 82 GLY A N 1
ATOM 677 C CA . GLY A 1 82 ? 6.267 4.000 -12.352 1.00 86.56 82 GLY A CA 1
ATOM 678 C C . GLY A 1 82 ? 5.459 2.716 -12.112 1.00 86.56 82 GLY A C 1
ATOM 679 O O . GLY A 1 82 ? 5.799 1.659 -12.658 1.00 86.56 82 GLY A O 1
ATOM 680 N N . GLY A 1 83 ? 4.373 2.794 -11.331 1.00 87.69 83 GLY A N 1
ATOM 681 C CA . GLY A 1 83 ? 3.500 1.664 -11.027 1.00 87.69 83 GLY A CA 1
ATOM 682 C C . GLY A 1 83 ? 4.143 0.622 -10.111 1.00 87.69 83 GLY A C 1
ATOM 683 O O . GLY A 1 83 ? 3.879 -0.572 -10.278 1.00 87.69 83 GLY A O 1
ATOM 684 N N . ASP A 1 84 ? 4.992 1.063 -9.184 1.00 94.25 84 ASP A N 1
ATOM 685 C CA . ASP A 1 84 ? 5.671 0.216 -8.196 1.00 94.25 84 ASP A CA 1
ATOM 686 C C . ASP A 1 84 ? 4.901 0.093 -6.876 1.00 94.25 84 ASP A C 1
ATOM 688 O O . ASP A 1 84 ? 5.179 -0.818 -6.094 1.00 94.25 84 ASP A O 1
ATOM 692 N N . THR A 1 85 ? 3.871 0.919 -6.675 1.00 96.62 85 THR A N 1
ATOM 693 C CA . THR A 1 85 ? 2.952 0.819 -5.539 1.00 96.62 85 THR A CA 1
ATOM 694 C C . THR A 1 85 ? 2.221 -0.519 -5.573 1.00 96.62 85 THR A C 1
ATOM 696 O O . THR A 1 85 ? 1.490 -0.829 -6.520 1.00 96.62 85 THR A O 1
ATOM 699 N N . CYS A 1 86 ? 2.428 -1.320 -4.530 1.00 97.06 86 CYS A N 1
ATOM 700 C CA . CYS A 1 86 ? 1.869 -2.656 -4.392 1.00 97.06 86 CYS A CA 1
ATOM 701 C C . CYS A 1 86 ? 1.177 -2.832 -3.040 1.00 97.06 86 CYS A C 1
ATOM 703 O O . CYS A 1 86 ? 1.491 -2.157 -2.057 1.00 97.06 86 CYS A O 1
ATOM 705 N N . PHE A 1 87 ? 0.261 -3.796 -2.996 1.00 97.75 87 PHE A N 1
ATOM 706 C CA . PHE A 1 87 ? -0.521 -4.125 -1.817 1.00 97.75 87 PHE A CA 1
ATOM 707 C C . PHE A 1 87 ? -0.606 -5.635 -1.605 1.00 97.75 87 PHE A C 1
ATOM 709 O O . PHE A 1 87 ? -0.471 -6.437 -2.533 1.00 97.75 87 PHE A O 1
ATOM 716 N N . ILE A 1 88 ? -0.853 -6.017 -0.359 1.00 97.25 88 ILE A N 1
ATOM 717 C CA . ILE A 1 88 ? -1.213 -7.372 0.048 1.00 97.25 88 ILE A CA 1
ATOM 718 C C . ILE A 1 88 ? -2.503 -7.254 0.851 1.00 97.25 88 ILE A C 1
ATOM 720 O O . ILE A 1 88 ? -2.517 -6.588 1.885 1.00 97.25 88 ILE A O 1
ATOM 724 N N . GLU A 1 89 ? -3.576 -7.885 0.377 1.00 97.19 89 GLU A N 1
ATOM 725 C CA . GLU A 1 89 ? -4.820 -7.994 1.143 1.00 97.19 89 GLU A CA 1
ATOM 726 C C . GLU A 1 89 ? -4.583 -8.895 2.361 1.00 97.19 89 GLU A C 1
ATOM 728 O O . GLU A 1 89 ? -4.000 -9.978 2.254 1.00 97.19 89 GLU A O 1
ATOM 733 N N . VAL A 1 90 ? -5.013 -8.438 3.533 1.00 96.19 90 VAL A N 1
ATOM 734 C CA . VAL A 1 90 ? -4.876 -9.163 4.798 1.00 96.19 90 VAL A CA 1
ATOM 735 C C . VAL A 1 90 ? -6.215 -9.185 5.535 1.00 96.19 90 VAL A C 1
ATOM 737 O O . VAL A 1 90 ? -7.025 -8.275 5.368 1.00 96.19 90 VAL A O 1
ATOM 740 N N . PRO A 1 91 ? -6.482 -10.201 6.373 1.00 94.06 91 PRO A N 1
ATOM 741 C CA . PRO A 1 91 ? -7.637 -10.158 7.260 1.00 94.06 91 PRO A CA 1
ATOM 742 C C . PRO A 1 91 ? -7.499 -9.007 8.263 1.00 94.06 91 PRO A C 1
ATOM 744 O O . PRO A 1 91 ? -6.385 -8.592 8.601 1.00 94.06 91 PRO A O 1
ATOM 747 N N . CYS A 1 92 ? -8.632 -8.533 8.786 1.00 88.62 92 CYS A N 1
ATOM 748 C CA . CYS A 1 92 ? -8.628 -7.551 9.864 1.00 88.62 92 CYS A CA 1
ATOM 749 C C . CYS A 1 92 ? -7.805 -8.080 11.050 1.00 88.62 92 CYS A C 1
ATOM 751 O O . CYS A 1 92 ? -8.100 -9.139 11.612 1.00 88.62 92 CYS A O 1
ATOM 753 N N . LYS A 1 93 ? -6.743 -7.350 11.416 1.00 79.44 93 LYS A N 1
ATOM 754 C CA . LYS A 1 93 ? -5.869 -7.703 12.548 1.00 79.44 93 LYS A CA 1
ATOM 755 C C . LYS A 1 93 ? -6.480 -7.319 13.899 1.00 79.44 93 LYS A C 1
ATOM 757 O O . LYS A 1 93 ? -5.987 -7.761 14.936 1.00 79.44 93 LYS A O 1
ATOM 762 N N . GLU A 1 94 ? -7.551 -6.531 13.905 1.00 70.69 94 GLU A N 1
ATOM 763 C CA . GLU A 1 94 ? -8.217 -6.082 15.121 1.00 70.69 94 GLU A CA 1
ATOM 764 C C . GLU A 1 94 ? -9.476 -6.912 15.365 1.00 70.69 94 GLU A C 1
ATOM 766 O O . GLU A 1 94 ? -10.470 -6.830 14.649 1.00 70.69 94 GLU A O 1
ATOM 771 N N . LYS A 1 95 ? -9.456 -7.721 16.427 1.00 56.00 95 LYS A N 1
ATOM 772 C CA . LYS A 1 95 ? -10.707 -8.180 17.024 1.00 56.00 95 LYS A CA 1
ATOM 773 C C . LYS A 1 95 ? -11.334 -6.945 17.650 1.00 56.00 95 LYS A C 1
ATOM 775 O O . LYS A 1 95 ? -10.887 -6.533 18.720 1.00 56.00 95 LYS A O 1
ATOM 780 N N . HIS A 1 96 ? -12.335 -6.353 17.005 1.00 49.03 96 HIS A N 1
ATOM 781 C CA . HIS A 1 96 ? -13.207 -5.417 17.699 1.00 49.03 96 HIS A CA 1
ATOM 782 C C . HIS A 1 96 ? -13.699 -6.135 18.959 1.00 49.03 96 HIS A C 1
ATOM 784 O O . HIS A 1 96 ? -14.443 -7.116 18.874 1.00 49.03 96 HIS A O 1
ATOM 790 N N . LYS A 1 97 ? -13.245 -5.694 20.138 1.00 44.97 97 LYS A N 1
ATOM 791 C CA . LYS A 1 97 ? -14.014 -5.927 21.352 1.00 44.97 97 LYS A CA 1
ATOM 792 C C . LYS A 1 97 ? -15.289 -5.143 21.110 1.00 44.97 97 LYS A C 1
ATOM 794 O O . LYS A 1 97 ? -15.302 -3.927 21.237 1.00 44.97 97 LYS A O 1
ATOM 799 N N . VAL A 1 98 ? -16.310 -5.831 20.613 1.00 53.78 98 VAL A N 1
ATOM 800 C CA . VAL A 1 98 ? -17.665 -5.312 20.655 1.00 53.78 98 VAL A CA 1
ATOM 801 C C . VAL A 1 98 ? -17.917 -5.120 22.138 1.00 53.78 98 VAL A C 1
ATOM 803 O O . VAL A 1 98 ? -18.072 -6.104 22.864 1.00 53.78 98 VAL A O 1
ATOM 806 N N . ASP A 1 99 ? -17.844 -3.876 22.600 1.00 50.75 99 ASP A N 1
ATOM 807 C CA . ASP A 1 99 ? -18.358 -3.515 23.904 1.00 50.75 99 ASP A CA 1
ATOM 808 C C . ASP A 1 99 ? -19.823 -3.936 23.868 1.00 50.75 99 ASP A C 1
ATOM 810 O O . ASP A 1 99 ? -20.652 -3.334 23.183 1.00 50.75 99 ASP A O 1
ATOM 814 N N . GLN A 1 100 ? -20.120 -5.066 24.509 1.00 47.47 100 GLN A N 1
ATOM 815 C CA . GLN A 1 100 ? -21.479 -5.494 24.772 1.00 47.47 100 GLN A CA 1
ATOM 816 C C . GLN A 1 100 ? -22.069 -4.442 25.707 1.00 47.47 100 GLN A C 1
ATOM 818 O O . GLN A 1 100 ? -22.060 -4.600 26.925 1.00 47.47 100 GLN A O 1
ATOM 823 N N . ILE A 1 101 ? -22.552 -3.336 25.141 1.00 49.28 101 ILE A N 1
ATOM 824 C CA . ILE A 1 101 ? -23.519 -2.491 25.816 1.00 49.28 101 ILE A CA 1
ATOM 825 C C . ILE A 1 101 ? -24.724 -3.402 25.991 1.00 49.28 101 ILE A C 1
ATOM 827 O O . ILE A 1 101 ? -25.425 -3.745 25.038 1.00 49.28 101 ILE A O 1
ATOM 831 N N . SER A 1 102 ? -24.870 -3.882 27.216 1.00 49.12 102 SER A N 1
ATOM 832 C CA . SER A 1 102 ? -25.995 -4.642 27.710 1.00 49.12 102 SER A CA 1
ATOM 833 C C . SER A 1 102 ? -27.278 -3.910 27.334 1.00 49.12 102 SER A C 1
ATOM 835 O O . SER A 1 102 ? -27.696 -2.960 27.994 1.00 49.12 102 SER A O 1
ATOM 837 N N . ILE A 1 103 ? -27.936 -4.373 26.270 1.00 48.38 103 ILE A N 1
ATOM 838 C CA . ILE A 1 103 ? -29.359 -4.123 26.084 1.00 48.38 103 ILE A CA 1
ATOM 839 C C . ILE A 1 103 ? -30.039 -4.915 27.201 1.00 48.38 103 ILE A C 1
ATOM 841 O O . ILE A 1 103 ? -30.439 -6.063 27.027 1.00 48.38 103 ILE A O 1
ATOM 845 N N . ILE A 1 104 ? -30.113 -4.316 28.390 1.00 50.00 104 ILE A N 1
ATOM 846 C CA . ILE A 1 104 ? -31.101 -4.695 29.390 1.00 50.00 104 ILE A CA 1
ATOM 847 C C . ILE A 1 104 ? -32.434 -4.319 28.748 1.00 50.00 104 ILE A C 1
ATOM 849 O O . ILE A 1 104 ? -32.873 -3.172 28.816 1.00 50.00 104 ILE A O 1
ATOM 853 N N . SER A 1 105 ? -33.049 -5.269 28.043 1.00 46.66 105 SER A N 1
ATOM 854 C CA . SER A 1 105 ? -34.437 -5.138 27.632 1.00 46.66 105 SER A CA 1
ATOM 855 C C . SER A 1 105 ? -35.266 -5.052 28.908 1.00 46.66 105 SER A C 1
ATOM 857 O O . SER A 1 105 ? -35.404 -6.034 29.639 1.00 46.66 105 SER A O 1
ATOM 859 N N . GLN A 1 106 ? -35.783 -3.864 29.195 1.00 42.72 106 GLN A N 1
ATOM 860 C CA . GLN A 1 106 ? -36.824 -3.671 30.188 1.00 42.72 106 GLN A CA 1
ATOM 861 C C . GLN A 1 106 ? -38.043 -4.488 29.744 1.00 42.72 106 GLN A C 1
ATOM 863 O O . GLN A 1 106 ? -38.745 -4.117 28.805 1.00 42.72 106 GLN A O 1
ATOM 868 N N . ALA A 1 107 ? -38.266 -5.630 30.392 1.00 44.75 107 ALA A N 1
ATOM 869 C CA . ALA A 1 107 ? -39.559 -6.291 30.366 1.00 44.75 107 ALA A CA 1
ATOM 870 C C . ALA A 1 107 ? -40.516 -5.495 31.277 1.00 44.75 107 ALA A C 1
ATOM 872 O O . ALA A 1 107 ? -40.131 -5.160 32.401 1.00 44.75 107 ALA A O 1
ATOM 873 N N . PRO A 1 108 ? -41.737 -5.161 30.828 1.00 48.22 108 PRO A N 1
ATOM 874 C CA . PRO A 1 108 ? -42.709 -4.464 31.656 1.00 48.22 108 PRO A CA 1
ATOM 875 C C . PRO A 1 108 ? -43.419 -5.461 32.580 1.00 48.22 108 PRO A C 1
ATOM 877 O O . PRO A 1 108 ? -44.029 -6.423 32.116 1.00 48.22 108 PRO A O 1
ATOM 880 N N . GLY A 1 109 ? -43.370 -5.218 33.890 1.00 38.84 109 GLY A N 1
ATOM 881 C CA . GLY A 1 109 ? -44.155 -5.975 34.864 1.00 38.84 109 GLY A CA 1
ATOM 882 C C . GLY A 1 109 ? -43.957 -5.485 36.297 1.00 38.84 109 GLY A C 1
ATOM 883 O O . GLY A 1 109 ? -43.021 -5.932 36.941 1.00 38.84 109 GLY A O 1
ATOM 884 N N . ASN A 1 110 ? -44.832 -4.554 36.715 1.00 40.81 110 ASN A N 1
ATOM 885 C CA . ASN A 1 110 ? -45.340 -4.178 38.057 1.00 40.81 110 ASN A CA 1
ATOM 886 C C . ASN A 1 110 ? -44.455 -4.539 39.280 1.00 40.81 110 ASN A C 1
ATOM 888 O O . ASN A 1 110 ? -44.092 -5.692 39.457 1.00 40.81 110 ASN A O 1
ATOM 892 N N . ILE A 1 111 ? -44.135 -3.668 40.244 1.00 42.09 111 ILE A N 1
ATOM 893 C CA . ILE A 1 111 ? -44.935 -2.932 41.261 1.00 42.09 111 ILE A CA 1
ATOM 894 C C . ILE A 1 111 ? -43.839 -2.093 41.996 1.00 42.09 111 ILE A C 1
ATOM 896 O O . ILE A 1 111 ? -42.746 -2.611 42.192 1.00 42.09 111 ILE A O 1
ATOM 900 N N . GLU A 1 112 ? -43.907 -0.793 42.295 1.00 34.38 112 GLU A N 1
ATOM 901 C CA . GLU A 1 112 ? -44.683 -0.122 43.346 1.00 34.38 112 GLU A CA 1
ATOM 902 C C . GLU A 1 112 ? -44.337 1.383 43.276 1.00 34.38 112 GLU A C 1
ATOM 904 O O . GLU A 1 112 ? -43.190 1.767 43.033 1.00 34.38 112 GLU A O 1
ATOM 909 N N . THR A 1 113 ? -45.323 2.256 43.458 1.00 42.75 113 THR A N 1
ATOM 910 C CA . THR A 1 113 ? -45.160 3.714 43.425 1.00 42.75 113 THR A CA 1
ATOM 911 C C . THR A 1 113 ? -44.362 4.224 44.628 1.00 42.75 113 THR A C 1
ATOM 913 O O . THR A 1 113 ? -44.836 4.115 45.756 1.00 42.75 113 THR A O 1
ATOM 916 N N . ASN A 1 114 ? -43.228 4.890 44.396 1.00 38.53 114 ASN A N 1
ATOM 917 C CA . ASN A 1 114 ? -42.635 5.811 45.370 1.00 38.53 114 ASN A CA 1
ATOM 918 C C . ASN A 1 114 ? -42.425 7.187 44.701 1.00 38.53 114 ASN A C 1
ATOM 920 O O . ASN A 1 114 ? -41.683 7.269 43.720 1.00 38.53 114 ASN A O 1
ATOM 924 N N . PRO A 1 115 ? -43.111 8.258 45.145 1.00 49.41 115 PRO A N 1
ATOM 925 C CA . PRO A 1 115 ? -43.114 9.529 44.444 1.00 49.41 115 PRO A CA 1
ATOM 926 C C . PRO A 1 115 ? -42.001 10.425 44.981 1.00 49.41 115 PRO A C 1
ATOM 928 O O . PRO A 1 115 ? -42.224 11.172 45.927 1.00 49.41 115 PRO A O 1
ATOM 931 N N . GLN A 1 116 ? -40.829 10.425 44.347 1.00 39.69 116 GLN A N 1
ATOM 932 C CA . GLN A 1 116 ? -39.940 11.584 44.419 1.00 39.69 116 GLN A CA 1
ATOM 933 C C . GLN A 1 116 ? -39.329 11.904 43.050 1.00 39.69 116 GLN A C 1
ATOM 935 O O . GLN A 1 116 ? -38.455 11.199 42.566 1.00 39.69 116 GLN A O 1
ATOM 940 N N . GLN A 1 117 ? -39.803 13.039 42.512 1.00 39.19 117 GLN A N 1
ATOM 941 C CA . GLN A 1 117 ? -39.067 14.003 41.678 1.00 39.19 117 GLN A CA 1
ATOM 942 C C . GLN A 1 117 ? -38.843 13.560 40.216 1.00 39.19 117 GLN A C 1
ATOM 944 O O . GLN A 1 117 ? -38.010 12.723 39.909 1.00 39.19 117 GLN A O 1
ATOM 949 N N . SER A 1 118 ? -39.695 13.980 39.268 1.00 36.19 118 SER A N 1
ATOM 950 C CA . SER A 1 118 ? -39.599 15.243 38.494 1.00 36.19 118 SER A CA 1
ATOM 951 C C . SER A 1 118 ? -38.182 15.468 37.938 1.00 36.19 118 SER A C 1
ATOM 953 O O . SER A 1 118 ? -37.249 15.585 38.718 1.00 36.19 118 SER A O 1
ATOM 955 N N . ALA A 1 119 ? -37.946 15.602 36.632 1.00 38.88 119 ALA A N 1
ATOM 956 C CA . ALA A 1 119 ? -38.465 16.700 35.827 1.00 38.88 119 ALA A CA 1
ATOM 957 C C . ALA A 1 119 ? -38.007 16.577 34.348 1.00 38.88 119 ALA A C 1
ATOM 959 O O . ALA A 1 119 ? -36.853 16.252 34.096 1.00 38.88 119 ALA A O 1
ATOM 960 N N . VAL A 1 120 ? -38.907 16.960 33.423 1.00 37.94 120 VAL A N 1
ATOM 961 C CA . VAL A 1 120 ? -38.636 17.724 32.173 1.00 37.94 120 VAL A CA 1
ATOM 962 C C . VAL A 1 120 ? -37.981 16.932 31.016 1.00 37.94 120 VAL A C 1
ATOM 964 O O . VAL A 1 120 ? -36.796 16.644 31.017 1.00 37.94 120 VAL A O 1
ATOM 967 N N . LEU A 1 121 ? -38.793 16.422 30.073 1.00 39.41 121 LEU A N 1
ATOM 968 C CA . LEU A 1 121 ? -39.157 17.032 28.767 1.00 39.41 121 LEU A CA 1
ATOM 969 C C . LEU A 1 121 ? -38.007 17.078 27.746 1.00 39.41 121 LEU A C 1
ATOM 971 O O . LEU A 1 121 ? -37.007 17.746 27.976 1.00 39.41 121 LEU A O 1
ATOM 975 N N . GLY A 1 122 ? -38.203 16.481 26.560 1.00 34.97 122 GLY A N 1
ATOM 976 C CA . GLY A 1 122 ? -37.252 16.701 25.466 1.00 34.97 122 GLY A CA 1
ATOM 977 C C . GLY A 1 122 ? -37.405 15.898 24.174 1.00 34.97 122 GLY A C 1
ATOM 978 O O . GLY A 1 122 ? -36.429 15.319 23.730 1.00 34.97 122 GLY A O 1
ATOM 979 N N . PHE A 1 123 ? -38.595 15.897 23.568 1.00 38.44 123 PHE A N 1
ATOM 980 C CA . PHE A 1 123 ? -38.823 15.790 22.114 1.00 38.44 123 PHE A CA 1
ATOM 981 C C . PHE A 1 123 ? -38.224 14.617 21.307 1.00 38.44 123 PHE A C 1
ATOM 983 O O . PHE A 1 123 ? -37.123 14.674 20.763 1.00 38.44 123 PHE A O 1
ATOM 990 N N . TYR A 1 124 ? -39.096 13.643 21.028 1.00 38.47 124 TYR A N 1
ATOM 991 C CA . TYR A 1 124 ? -39.101 12.933 19.751 1.00 38.47 124 TYR A CA 1
ATOM 992 C C . TYR A 1 124 ? -39.538 13.886 18.626 1.00 38.47 124 TYR A C 1
ATOM 994 O O . TYR A 1 124 ? -40.651 14.410 18.649 1.00 38.47 124 TYR A O 1
ATOM 1002 N N . GLY A 1 125 ? -38.691 14.062 17.612 1.00 32.84 125 GLY A N 1
ATOM 1003 C CA . GLY A 1 125 ? -39.089 14.559 16.295 1.00 32.84 125 GLY A CA 1
ATOM 1004 C C . GLY A 1 125 ? -39.518 13.389 15.415 1.00 32.84 125 GLY A C 1
ATOM 1005 O O . GLY A 1 125 ? -38.691 12.786 14.736 1.00 32.84 125 GLY A O 1
ATOM 1006 N N . LEU A 1 126 ? -40.806 13.046 15.498 1.00 39.66 126 LEU A N 1
ATOM 1007 C CA . LEU A 1 126 ? -41.485 11.990 14.749 1.00 39.66 126 LEU A CA 1
ATOM 1008 C C . LEU A 1 126 ? -41.297 12.122 13.229 1.00 39.66 126 LEU A C 1
ATOM 1010 O O . LEU A 1 126 ? -41.497 13.187 12.644 1.00 39.66 126 LEU A O 1
ATOM 1014 N N . LYS A 1 127 ? -41.047 10.979 12.580 1.00 36.69 127 LYS A N 1
ATOM 1015 C CA . LYS A 1 127 ? -41.348 10.780 11.163 1.00 36.69 127 LYS A CA 1
ATOM 1016 C C . LYS A 1 127 ? -42.859 10.891 10.941 1.00 36.69 127 LYS A C 1
ATOM 1018 O O . LYS A 1 127 ? -43.645 10.227 11.608 1.00 36.69 127 LYS A O 1
ATOM 1023 N N . SER A 1 128 ? -43.193 11.709 9.949 1.00 41.72 128 SER A N 1
ATOM 1024 C CA . SER A 1 128 ? -44.387 11.658 9.105 1.00 41.72 128 SER A CA 1
ATOM 1025 C C . SER A 1 128 ? -44.996 10.257 8.982 1.00 41.72 128 SER A C 1
ATOM 1027 O O . SER A 1 128 ? -44.272 9.332 8.619 1.00 41.72 128 SER A O 1
ATOM 1029 N N . ILE A 1 129 ? -46.310 10.137 9.206 1.00 49.22 129 ILE A N 1
ATOM 1030 C CA . ILE A 1 129 ? -47.232 9.334 8.391 1.00 49.22 129 ILE A CA 1
ATOM 1031 C C . ILE A 1 129 ? -48.620 9.996 8.434 1.00 49.22 129 ILE A C 1
ATOM 1033 O O . ILE A 1 129 ? -49.088 10.493 9.452 1.00 49.22 129 ILE A O 1
ATOM 1037 N N . ILE A 1 130 ? -49.18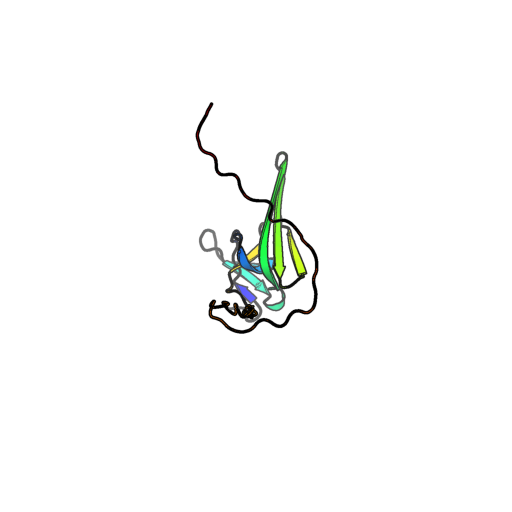2 10.034 7.234 1.00 45.06 130 ILE A N 1
ATOM 1038 C CA . ILE A 1 130 ? -50.371 10.698 6.707 1.00 45.06 130 ILE A CA 1
ATOM 1039 C C . ILE A 1 130 ? -51.635 9.898 7.087 1.00 45.06 130 ILE A C 1
ATOM 1041 O O . ILE A 1 130 ? -51.509 8.717 7.407 1.00 45.06 130 ILE A O 1
ATOM 1045 N N . LYS A 1 131 ? -52.808 10.515 6.852 1.00 36.56 131 LYS A N 1
ATOM 1046 C CA . LYS A 1 131 ? -54.142 9.918 6.590 1.00 36.56 131 LYS A CA 1
ATOM 1047 C C . LYS A 1 131 ? -55.031 9.808 7.833 1.00 36.56 131 LYS A C 1
ATOM 1049 O O . LYS A 1 131 ? -54.583 9.331 8.859 1.00 36.56 131 LYS A O 1
ATOM 1054 N N . ASP A 1 132 ? -56.292 10.225 7.851 1.00 43.38 132 ASP A N 1
ATOM 1055 C CA . ASP A 1 132 ? -57.246 10.645 6.823 1.00 43.38 132 ASP A CA 1
ATOM 1056 C C . ASP A 1 132 ? -58.355 11.484 7.502 1.00 43.38 132 ASP A C 1
ATOM 1058 O O . ASP A 1 132 ? -58.410 11.584 8.726 1.00 43.38 132 ASP A O 1
ATOM 1062 N N . PHE A 1 133 ? -59.277 11.975 6.668 1.00 36.28 133 PHE A N 1
ATOM 1063 C CA . PHE A 1 133 ? -60.647 12.402 6.986 1.00 36.28 133 PHE A CA 1
ATOM 1064 C C . PHE A 1 133 ? -60.911 13.892 7.262 1.00 36.28 133 PHE A C 1
ATOM 1066 O O . PHE A 1 133 ? -61.230 14.338 8.357 1.00 36.28 133 PHE A O 1
ATOM 1073 N N . LEU A 1 134 ? -60.777 14.639 6.163 1.00 44.59 134 LEU A N 1
ATOM 1074 C CA . LEU A 1 134 ? -61.726 15.615 5.610 1.00 44.59 134 LEU A CA 1
ATOM 1075 C C . LEU A 1 134 ? -63.053 15.882 6.363 1.00 44.59 134 LEU A C 1
ATOM 1077 O O . LEU A 1 134 ? -63.876 14.981 6.498 1.00 44.59 134 LEU A O 1
ATOM 1081 N N . THR A 1 135 ? -63.258 17.195 6.554 1.00 46.12 135 THR A N 1
ATOM 1082 C CA . THR A 1 135 ? -64.487 18.030 6.489 1.00 46.12 135 THR A CA 1
ATOM 1083 C C . THR A 1 135 ? -65.565 17.911 7.556 1.00 46.12 135 THR A C 1
ATOM 1085 O O . THR A 1 135 ? -66.188 16.839 7.685 1.00 46.12 135 THR A O 1
#

Sequence (135 aa):
MANFGEKEVFRITPELGKYYEWAESTRRSGVWPNEKRFAPRDNVIYVGELINISKGGWGDGSWRTDTFLHKETKTIVHYSYGGDTCFIEVPCKEKHKVDQISIISQAPGNIETNPQQSAVLGFYGLKSIIKDFLT

pLDDT: mean 77.18, std 24.06, range [32.84, 98.19]

Foldseek 3Di:
DPDPQKDWFALDDDDAFFWKWKAFFPDWDDDPPPIITIDGPVRTGGQAGFHDKDKDADDPDIWIWTWHDDPHDIDIDTQDPVSRITIDTDHHPDPPPPPCPDPPPDDDDDDDDDDDDDDDDDDDPDDDDDDDDDD

Secondary structure (DSSP, 8-state):
---TTEEEEB-----TT-EEEEEE--EEES-TTS-EEEEEGGG-EEEEEEEEEEEEEETTEEEEEEEEEETTEEEEEEPPTTS-EEEEEE---------------------------------------------